Protein AF-A0A7S0ZQ89-F1 (afdb_monomer_lite)

Foldseek 3Di:
DPPDDDPPPQKDKDKDDQDDWDWDDWCVPHPDPWTKTKIDGDDPPPVDVQQQWLKDKAADDIDMDRHDDDDPDDGIIMIMTRVVLSPPDPPDDGDSVVVVVVCCVPVPDDPDDDDPDDDDDDPPPD

Radius of gyration: 20.35 Å; chains: 1; bounding box: 51×53×45 Å

Sequence (126 aa):
AVPAMKESGRFKVKVQPVSSFIKLWTTEGTLFDKPFSVWQPSVQETRGFFSSRVSKYIFVGFFVHVGFGKPEHLCSMLEVTDEYESNGGLFVRKSPEILHRFVEVVFPRPVSYRKLWEQRGAKATL

Structure (mmCIF, N/CA/C/O backbone):
data_AF-A0A7S0ZQ89-F1
#
_entry.id   AF-A0A7S0ZQ89-F1
#
loop_
_atom_site.group_PDB
_atom_site.id
_atom_site.type_symbol
_atom_site.label_atom_id
_atom_site.label_alt_id
_atom_site.label_comp_id
_atom_site.label_asym_id
_atom_site.label_entity_id
_atom_site.label_seq_id
_atom_site.pdbx_PDB_ins_code
_atom_site.Cartn_x
_atom_site.Cartn_y
_atom_site.Cartn_z
_atom_site.occupancy
_atom_site.B_iso_or_equiv
_atom_site.auth_seq_id
_atom_site.auth_comp_id
_atom_site.auth_asym_id
_atom_site.auth_atom_id
_atom_site.pdbx_PDB_model_num
ATOM 1 N N . ALA A 1 1 ? 21.743 -29.154 -21.572 1.00 41.50 1 ALA A N 1
ATOM 2 C CA . ALA A 1 1 ? 21.384 -27.856 -22.173 1.00 41.50 1 ALA A CA 1
ATOM 3 C C . ALA A 1 1 ? 20.598 -27.062 -21.139 1.00 41.50 1 ALA A C 1
ATOM 5 O O . ALA A 1 1 ? 19.612 -27.580 -20.631 1.00 41.50 1 ALA A O 1
ATOM 6 N N . VAL A 1 2 ? 21.077 -25.878 -20.753 1.00 43.59 2 VAL A N 1
ATOM 7 C CA . VAL A 1 2 ? 20.343 -24.985 -19.841 1.00 43.59 2 VAL A CA 1
ATOM 8 C C . VAL A 1 2 ? 19.132 -24.448 -20.614 1.00 43.59 2 VAL A C 1
ATOM 10 O O . VAL A 1 2 ? 19.328 -23.998 -21.745 1.00 43.59 2 VAL A O 1
ATOM 13 N N . PRO A 1 3 ? 17.895 -24.530 -20.092 1.00 44.06 3 PRO A N 1
ATOM 14 C CA . PRO A 1 3 ? 16.743 -23.994 -20.803 1.00 44.06 3 PRO A CA 1
ATOM 15 C C . PRO A 1 3 ? 16.927 -22.484 -20.961 1.00 44.06 3 PRO A C 1
ATOM 17 O O . PRO A 1 3 ? 17.196 -21.784 -19.984 1.00 44.06 3 PRO A O 1
ATOM 20 N N . ALA A 1 4 ? 16.811 -21.991 -22.195 1.00 48.66 4 ALA A N 1
ATOM 21 C CA . ALA A 1 4 ? 16.827 -20.564 -22.476 1.00 48.66 4 ALA A CA 1
ATOM 22 C C . ALA A 1 4 ? 15.737 -19.896 -21.625 1.00 48.66 4 ALA A C 1
ATOM 24 O O . ALA A 1 4 ? 14.555 -20.229 -21.750 1.00 48.66 4 ALA A O 1
ATOM 25 N N . MET A 1 5 ? 16.133 -19.000 -20.717 1.00 45.72 5 MET A N 1
ATOM 26 C CA . MET A 1 5 ? 15.177 -18.184 -19.976 1.00 45.72 5 MET A CA 1
ATOM 27 C C . MET A 1 5 ? 14.365 -17.396 -21.001 1.00 45.72 5 MET A C 1
ATOM 29 O O . MET A 1 5 ? 14.902 -16.563 -21.723 1.00 45.72 5 MET A O 1
ATOM 33 N N . LYS A 1 6 ? 13.071 -17.713 -21.077 1.00 50.78 6 LYS A N 1
ATOM 34 C CA . LYS A 1 6 ? 12.066 -16.977 -21.844 1.00 50.78 6 LYS A CA 1
ATOM 35 C C . LYS A 1 6 ? 12.239 -15.491 -21.532 1.00 50.78 6 LYS A C 1
ATOM 37 O O . LYS A 1 6 ? 12.283 -15.154 -20.349 1.00 50.78 6 LYS A O 1
ATOM 42 N N . GLU A 1 7 ? 12.362 -14.640 -22.552 1.00 53.97 7 GLU A N 1
ATOM 43 C CA . GLU A 1 7 ? 12.494 -13.192 -22.371 1.00 53.97 7 GLU A CA 1
ATOM 44 C C . GLU A 1 7 ? 11.369 -12.705 -21.448 1.00 53.97 7 GLU A C 1
ATOM 46 O O . GLU A 1 7 ? 10.199 -12.639 -21.834 1.00 53.97 7 GLU A O 1
ATOM 51 N N . SER A 1 8 ? 11.691 -12.431 -20.182 1.00 56.66 8 SER A N 1
ATOM 52 C CA . SER A 1 8 ? 10.783 -11.686 -19.325 1.00 56.66 8 SER A CA 1
ATOM 53 C C . SER A 1 8 ? 10.666 -10.324 -19.986 1.00 56.66 8 SER A C 1
ATOM 55 O O . SER A 1 8 ? 11.689 -9.663 -20.166 1.00 56.66 8 SER A O 1
ATOM 57 N N . GLY A 1 9 ? 9.462 -9.934 -20.404 1.00 70.38 9 GLY A N 1
ATOM 58 C CA . GLY A 1 9 ? 9.247 -8.628 -21.021 1.00 70.38 9 GLY A CA 1
ATOM 59 C C . GLY A 1 9 ? 9.835 -7.489 -20.175 1.00 70.38 9 GLY A C 1
ATOM 60 O O . GLY A 1 9 ? 10.162 -7.666 -19.004 1.00 70.38 9 GLY A O 1
ATOM 61 N N . ARG A 1 10 ? 9.943 -6.296 -20.768 1.00 83.38 10 ARG A N 1
ATOM 62 C CA . ARG A 1 10 ? 10.562 -5.086 -20.187 1.00 83.38 10 ARG A CA 1
ATOM 63 C C . ARG A 1 10 ? 10.254 -4.823 -18.700 1.00 83.38 10 ARG A C 1
ATOM 65 O O . ARG A 1 10 ? 11.101 -4.278 -17.996 1.00 83.38 10 ARG A O 1
ATOM 72 N N . PHE A 1 11 ? 9.063 -5.191 -18.227 1.00 87.81 11 PHE A N 1
ATOM 73 C CA . PHE A 1 11 ? 8.629 -4.972 -16.851 1.00 87.81 11 PHE A CA 1
ATOM 74 C C . PHE A 1 11 ? 8.582 -6.261 -16.037 1.00 87.81 11 PHE A C 1
ATOM 76 O O . PHE A 1 11 ? 7.967 -7.251 -16.437 1.00 87.81 11 PHE A O 1
ATOM 83 N N . LYS A 1 12 ? 9.152 -6.209 -14.834 1.00 88.94 12 LYS A N 1
ATOM 84 C CA . LYS A 1 12 ? 9.115 -7.293 -13.853 1.00 88.94 12 LYS A CA 1
ATOM 85 C C . LYS A 1 12 ? 8.227 -6.915 -12.681 1.00 88.94 12 LYS A C 1
ATOM 87 O O . LYS A 1 12 ? 8.412 -5.859 -12.081 1.00 88.94 12 LYS A O 1
ATOM 92 N N . VAL A 1 13 ? 7.303 -7.802 -12.327 1.00 89.62 13 VAL A N 1
ATOM 93 C CA . VAL A 1 13 ? 6.428 -7.648 -11.159 1.00 89.62 13 VAL A CA 1
ATOM 94 C C . VAL A 1 13 ? 6.896 -8.597 -10.062 1.00 89.62 13 VAL A C 1
ATOM 96 O O . VAL A 1 13 ? 7.120 -9.781 -10.317 1.00 89.62 13 VAL A O 1
ATOM 99 N N . LYS A 1 14 ? 7.063 -8.084 -8.844 1.00 89.69 14 LYS A N 1
ATOM 100 C CA . LYS A 1 14 ? 7.418 -8.866 -7.653 1.00 89.69 14 LYS A CA 1
ATOM 101 C C . LYS A 1 14 ? 6.471 -8.549 -6.509 1.00 89.69 14 LYS A C 1
ATOM 103 O O . LYS A 1 14 ? 6.047 -7.411 -6.353 1.00 89.69 14 LYS A O 1
ATOM 108 N N . VAL A 1 15 ? 6.198 -9.545 -5.678 1.00 89.31 15 VAL A N 1
ATOM 109 C CA . VAL A 1 15 ? 5.518 -9.351 -4.397 1.00 89.31 15 VAL A CA 1
ATOM 110 C C . VAL A 1 15 ? 6.581 -8.998 -3.356 1.00 89.31 15 VAL A C 1
ATOM 112 O O . VAL A 1 15 ? 7.566 -9.722 -3.223 1.00 89.31 15 VAL A O 1
ATOM 115 N N . GLN A 1 16 ? 6.411 -7.879 -2.658 1.00 86.75 16 GLN A N 1
ATOM 116 C CA . GLN A 1 16 ? 7.322 -7.396 -1.619 1.00 86.75 16 GLN A CA 1
ATOM 117 C C . GLN A 1 16 ? 6.563 -7.202 -0.305 1.00 86.75 16 GLN A C 1
ATOM 119 O O . GLN A 1 16 ? 5.408 -6.772 -0.339 1.00 86.75 16 GLN A O 1
ATOM 124 N N . PRO A 1 17 ? 7.173 -7.478 0.858 1.00 85.44 17 PRO A N 1
ATOM 125 C CA . PRO A 1 17 ? 6.560 -7.156 2.138 1.00 85.44 17 PRO A CA 1
ATOM 126 C C . PRO A 1 17 ? 6.478 -5.635 2.335 1.00 85.44 17 PRO A C 1
ATOM 128 O O . PRO A 1 17 ? 7.386 -4.890 1.962 1.00 85.44 17 PRO A O 1
ATOM 131 N N . VAL A 1 18 ? 5.393 -5.173 2.951 1.00 85.44 18 VAL A N 1
ATOM 132 C CA . VAL A 1 18 ? 5.223 -3.779 3.372 1.00 85.44 18 VAL A CA 1
ATOM 133 C C . VAL A 1 18 ? 5.777 -3.617 4.783 1.00 85.44 18 VAL A C 1
ATOM 135 O O . VAL A 1 18 ? 5.354 -4.305 5.709 1.00 85.44 18 VAL A O 1
ATOM 138 N N . SER A 1 19 ? 6.703 -2.678 4.957 1.00 78.38 19 SER A N 1
ATOM 139 C CA . SER A 1 19 ? 7.335 -2.387 6.249 1.00 78.38 19 SER A CA 1
ATOM 140 C C . SER A 1 19 ? 6.751 -1.163 6.959 1.00 78.38 19 SER A C 1
ATO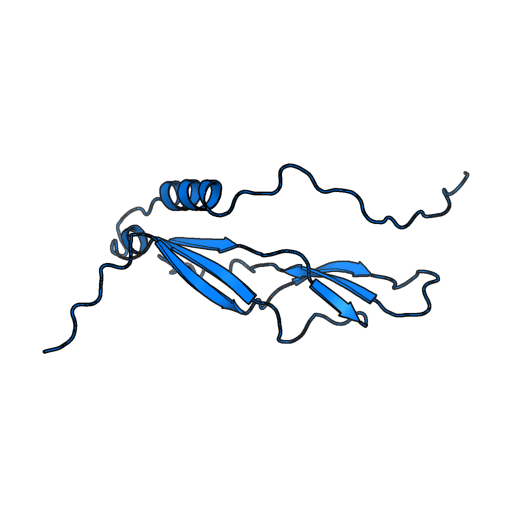M 142 O O . SER A 1 19 ? 6.888 -1.040 8.180 1.00 78.38 19 SER A O 1
ATOM 144 N N . SER A 1 20 ? 6.073 -0.273 6.233 1.00 85.31 20 SER A N 1
ATOM 145 C CA . SER A 1 20 ? 5.631 1.030 6.734 1.00 85.31 20 SER A CA 1
ATOM 146 C C . SER A 1 20 ? 4.140 1.248 6.504 1.00 85.31 20 SER A C 1
ATOM 148 O O . SER A 1 20 ? 3.570 0.799 5.512 1.00 85.31 20 SER A O 1
ATOM 150 N N . PHE A 1 21 ? 3.494 1.905 7.468 1.00 88.12 21 PHE A N 1
ATOM 151 C CA . PHE A 1 21 ? 2.052 2.129 7.468 1.00 88.12 21 PHE A CA 1
ATOM 152 C C . PHE A 1 21 ? 1.720 3.488 8.068 1.00 88.12 21 PHE A C 1
ATOM 154 O O . PHE A 1 21 ? 2.412 3.973 8.963 1.00 88.12 21 PHE A O 1
ATOM 161 N N . ILE A 1 22 ? 0.621 4.065 7.599 1.00 91.06 22 ILE A N 1
ATOM 162 C CA . ILE A 1 22 ? 0.014 5.288 8.113 1.00 91.06 22 ILE A CA 1
ATOM 163 C C . ILE A 1 22 ? -1.324 4.895 8.740 1.00 91.06 22 ILE A C 1
ATOM 165 O O . ILE A 1 22 ? -2.157 4.280 8.073 1.00 91.06 22 ILE A O 1
ATOM 169 N N . LYS A 1 23 ? -1.540 5.231 10.016 1.00 91.88 23 LYS A N 1
ATOM 170 C CA . LYS A 1 23 ? -2.838 5.033 10.681 1.00 91.88 23 LYS A CA 1
ATOM 171 C C . LYS A 1 23 ? -3.828 6.045 10.104 1.00 91.88 23 LYS A C 1
ATOM 173 O O . LYS A 1 23 ? -3.594 7.243 10.218 1.00 91.88 23 LYS A O 1
ATOM 178 N N . LEU A 1 24 ? -4.903 5.572 9.478 1.00 92.38 24 LEU A N 1
ATOM 179 C CA . LEU A 1 24 ? -5.928 6.436 8.884 1.00 92.38 24 LEU A CA 1
ATOM 180 C C . LEU A 1 24 ? -7.080 6.716 9.843 1.00 92.38 24 LEU A C 1
ATOM 182 O O . LEU A 1 24 ? -7.592 7.829 9.886 1.00 92.38 24 LEU A O 1
ATOM 186 N N . TRP A 1 25 ? -7.516 5.695 10.578 1.00 91.88 25 TRP A N 1
ATOM 187 C CA . TRP A 1 25 ? -8.662 5.795 11.475 1.00 91.88 25 TRP A CA 1
ATOM 188 C C . TRP A 1 25 ? -8.574 4.749 12.586 1.00 91.88 25 TRP A C 1
ATOM 190 O O . TRP A 1 25 ? -7.937 3.706 12.423 1.00 91.88 25 TRP A O 1
ATOM 200 N N . THR A 1 26 ? -9.204 5.030 13.722 1.00 92.69 26 THR A N 1
ATOM 201 C CA . THR A 1 26 ? -9.245 4.150 14.889 1.00 92.69 26 THR A CA 1
ATOM 202 C C . THR A 1 26 ? -10.542 4.354 15.667 1.00 92.69 26 THR A C 1
ATOM 204 O O . THR A 1 26 ? -11.112 5.444 15.636 1.00 92.69 26 THR A O 1
ATOM 207 N N . THR A 1 27 ? -10.990 3.325 16.387 1.00 91.06 27 THR A N 1
ATOM 208 C CA . THR A 1 27 ? -12.079 3.442 17.371 1.00 91.06 27 THR A CA 1
ATOM 209 C C . THR A 1 27 ? -11.628 4.040 18.708 1.00 91.06 27 THR A C 1
ATOM 211 O O . THR A 1 27 ? -12.447 4.228 19.606 1.00 91.06 27 THR A O 1
ATOM 214 N N . GLU A 1 28 ? -10.347 4.370 18.866 1.00 88.88 28 GLU A N 1
ATOM 215 C CA . GLU A 1 28 ? -9.829 5.046 20.059 1.00 88.88 28 GLU A CA 1
ATOM 216 C C . GLU A 1 28 ? -10.545 6.388 20.295 1.00 88.88 28 GLU A C 1
ATOM 218 O O . GLU A 1 28 ? -10.683 7.199 19.380 1.00 88.88 28 GLU A O 1
ATOM 223 N N . GLY A 1 29 ? -11.042 6.609 21.516 1.00 86.06 29 GLY A N 1
ATOM 224 C CA . GLY A 1 29 ? -11.824 7.805 21.861 1.00 86.06 29 GLY A CA 1
ATOM 225 C C . GLY A 1 29 ? -13.271 7.804 21.348 1.00 86.06 29 GLY A C 1
ATOM 226 O O . GLY A 1 29 ? -13.958 8.817 21.456 1.00 86.06 29 GLY A O 1
ATOM 227 N N . THR A 1 30 ? -13.753 6.687 20.799 1.00 85.31 30 THR A N 1
ATOM 228 C CA . THR A 1 30 ? -15.156 6.511 20.389 1.00 85.31 30 THR A CA 1
ATOM 229 C C . THR A 1 30 ? -15.925 5.639 21.390 1.00 85.31 30 THR A C 1
ATOM 231 O O . THR A 1 30 ? -15.332 5.030 22.273 1.00 85.31 30 THR A O 1
ATOM 234 N N . LEU A 1 31 ? -17.251 5.544 21.238 1.00 85.25 31 LEU A N 1
ATOM 235 C CA . LEU A 1 31 ? -18.114 4.672 22.053 1.00 85.25 31 LEU A CA 1
ATOM 236 C C . LEU A 1 31 ? -18.130 3.205 21.577 1.00 85.25 31 LEU A C 1
ATOM 238 O O . LEU A 1 31 ? -19.024 2.450 21.944 1.00 85.25 31 LEU A O 1
ATOM 242 N N . PHE A 1 32 ? -17.209 2.804 20.699 1.00 83.19 32 PHE A N 1
ATOM 243 C CA . PHE A 1 32 ? -17.151 1.426 20.219 1.00 83.19 32 PHE A CA 1
ATOM 244 C C . PHE A 1 32 ? -16.477 0.515 21.248 1.00 83.19 32 PHE A C 1
ATOM 246 O O . PHE A 1 32 ? -15.326 0.736 21.614 1.00 83.19 32 PHE A O 1
ATOM 253 N N . ASP A 1 33 ? -17.155 -0.574 21.618 1.00 85.00 33 ASP A N 1
ATOM 254 C CA . ASP A 1 33 ? -16.654 -1.543 22.606 1.00 85.00 33 ASP A CA 1
ATOM 255 C C . ASP A 1 33 ? -15.397 -2.299 22.149 1.00 85.00 33 ASP A C 1
ATOM 257 O O . ASP A 1 33 ? -14.615 -2.783 22.966 1.00 85.00 33 ASP A O 1
ATOM 261 N N . LYS A 1 34 ? -15.208 -2.452 20.832 1.00 90.12 34 LYS A N 1
ATOM 262 C CA . LYS A 1 34 ? -14.106 -3.234 20.259 1.00 90.12 34 LYS A CA 1
ATOM 263 C C . LYS A 1 34 ? -13.028 -2.319 19.672 1.00 90.12 34 LYS A C 1
ATOM 265 O O . LYS A 1 34 ? -13.340 -1.478 18.820 1.00 90.12 34 LYS A O 1
ATOM 270 N N . PRO A 1 35 ? -11.752 -2.506 20.053 1.00 91.00 35 PRO A N 1
ATOM 271 C CA . PRO A 1 35 ? -10.664 -1.728 19.490 1.00 91.00 35 PRO A CA 1
ATOM 272 C C . PRO A 1 35 ? -10.413 -2.158 18.041 1.00 91.00 35 PRO A C 1
ATOM 274 O O . PRO A 1 35 ? -10.299 -3.345 17.725 1.00 91.00 35 PRO A O 1
ATOM 277 N N . PHE A 1 36 ? -10.329 -1.183 17.147 1.00 90.75 36 PHE A N 1
ATOM 278 C CA . PHE A 1 36 ? -10.195 -1.398 15.714 1.00 90.75 36 PHE A CA 1
ATOM 279 C C . PHE A 1 36 ? -9.450 -0.227 15.083 1.00 90.75 36 PHE A C 1
ATOM 281 O O . PHE A 1 36 ? -9.655 0.926 15.464 1.00 90.75 36 PHE A O 1
ATOM 288 N N . SER A 1 37 ? -8.603 -0.514 14.099 1.00 92.88 37 SER A N 1
ATOM 289 C CA . SER A 1 37 ? -7.867 0.509 13.362 1.00 92.88 37 SER A CA 1
ATOM 290 C C . SER A 1 37 ? -7.723 0.176 11.879 1.00 92.88 37 SER A C 1
ATOM 292 O O . SER A 1 37 ? -7.657 -0.988 11.481 1.00 92.88 37 SER A O 1
ATOM 294 N N . VAL A 1 38 ? -7.678 1.228 11.060 1.00 91.94 38 VAL A N 1
ATOM 295 C CA . VAL A 1 38 ? -7.484 1.173 9.606 1.00 91.94 38 VAL A CA 1
ATOM 296 C C . VAL A 1 38 ? -6.156 1.824 9.260 1.00 91.94 38 VAL A C 1
ATOM 298 O O . VAL A 1 38 ? -5.845 2.923 9.725 1.00 91.94 38 VAL A O 1
ATOM 301 N N . TRP A 1 39 ? -5.393 1.160 8.405 1.00 91.62 39 TRP A N 1
ATOM 302 C CA . TRP A 1 39 ? -4.031 1.519 8.051 1.00 91.62 39 TRP A CA 1
ATOM 303 C C . TRP A 1 39 ? -3.861 1.562 6.539 1.00 91.62 39 TRP A C 1
ATOM 305 O O . TRP A 1 39 ? -4.304 0.669 5.816 1.00 91.62 39 TRP A O 1
ATOM 315 N N . GLN A 1 40 ? -3.168 2.585 6.058 1.00 90.81 40 GLN A N 1
ATOM 316 C CA . GLN A 1 40 ? -2.693 2.653 4.685 1.00 90.81 40 GLN A CA 1
ATOM 317 C C . GLN A 1 40 ? -1.246 2.167 4.638 1.00 90.81 40 GLN A C 1
ATOM 319 O O . GLN A 1 40 ? -0.424 2.675 5.404 1.00 90.81 40 GLN A O 1
ATOM 324 N N . PRO A 1 41 ? -0.898 1.227 3.752 1.00 88.94 41 PRO A N 1
ATOM 325 C CA . PRO A 1 41 ? 0.498 0.892 3.535 1.00 88.94 41 PRO A CA 1
ATOM 326 C C . PRO A 1 41 ? 1.234 2.099 2.938 1.00 88.94 41 PRO A C 1
ATOM 328 O O . PRO A 1 41 ? 0.688 2.857 2.131 1.00 88.94 41 PRO A O 1
ATOM 331 N N . SER A 1 42 ? 2.480 2.292 3.341 1.00 85.88 42 SER A N 1
ATOM 332 C CA . SER A 1 42 ? 3.344 3.337 2.806 1.00 85.88 42 SER A CA 1
ATOM 333 C C . SER A 1 42 ? 4.718 2.765 2.496 1.00 85.88 42 SER A C 1
ATOM 335 O O . SER A 1 42 ? 5.176 1.806 3.115 1.00 85.88 42 SER A O 1
ATOM 337 N N . VAL A 1 43 ? 5.388 3.353 1.510 1.00 76.88 43 VAL A N 1
ATOM 338 C CA . VAL A 1 43 ? 6.820 3.139 1.318 1.00 76.88 43 VAL A CA 1
ATOM 339 C C . VAL A 1 43 ? 7.503 4.356 1.919 1.00 76.88 43 VAL A C 1
ATOM 341 O O . VAL A 1 43 ? 7.244 5.479 1.491 1.00 76.88 43 VAL A O 1
ATOM 344 N N . GLN A 1 44 ? 8.364 4.150 2.915 1.00 64.38 44 GLN A N 1
ATOM 345 C CA . GLN A 1 44 ? 9.396 5.148 3.172 1.00 64.38 44 GLN A CA 1
ATOM 346 C C . GLN A 1 44 ? 10.312 5.104 1.959 1.00 64.38 44 GLN A C 1
ATOM 348 O O . GLN A 1 44 ? 10.904 4.062 1.683 1.00 64.38 44 GLN A O 1
ATOM 353 N N . GLU A 1 45 ? 10.38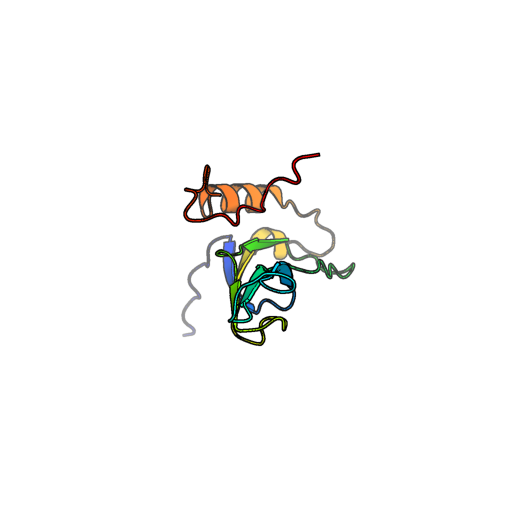7 6.195 1.198 1.00 55.09 45 GLU A N 1
ATOM 354 C CA . GLU A 1 45 ? 11.388 6.329 0.147 1.00 55.09 45 GLU A CA 1
ATOM 355 C C . GLU A 1 45 ? 12.775 6.407 0.802 1.00 55.09 45 GLU A C 1
ATOM 357 O O . GLU A 1 45 ? 13.401 7.459 0.857 1.00 55.09 45 GLU A O 1
ATOM 362 N N . THR A 1 46 ? 13.306 5.285 1.284 1.00 50.59 46 THR A N 1
ATOM 363 C CA . THR A 1 46 ? 14.744 5.104 1.489 1.00 50.59 46 THR A CA 1
ATOM 364 C C . THR A 1 46 ? 15.383 4.944 0.114 1.00 50.59 46 THR A C 1
ATOM 366 O O . THR A 1 46 ? 15.974 3.921 -0.230 1.00 50.59 46 THR A O 1
ATOM 369 N N . ARG A 1 47 ? 15.250 5.980 -0.722 1.00 52.03 47 ARG A N 1
ATOM 370 C CA . ARG A 1 47 ? 16.113 6.157 -1.882 1.00 52.03 47 ARG A CA 1
ATOM 371 C C . ARG A 1 47 ? 17.483 6.505 -1.325 1.00 52.03 47 ARG A C 1
ATOM 373 O O . ARG A 1 47 ? 17.832 7.669 -1.164 1.00 52.03 47 ARG A O 1
ATOM 380 N N . GLY A 1 48 ? 18.254 5.473 -0.993 1.00 47.03 48 GLY A N 1
ATOM 381 C CA . GLY A 1 48 ? 19.693 5.632 -0.896 1.00 47.03 48 GLY A CA 1
ATOM 382 C C . GLY A 1 48 ? 20.163 6.299 -2.187 1.00 47.03 48 GLY A C 1
ATOM 383 O O . GLY A 1 48 ? 19.702 5.933 -3.270 1.00 47.03 48 GLY A O 1
ATOM 384 N N . PHE A 1 49 ? 21.063 7.271 -2.066 1.00 45.88 49 PHE A N 1
ATOM 385 C CA . PHE A 1 49 ? 21.629 8.074 -3.159 1.00 45.88 49 PHE A CA 1
ATOM 386 C C . PHE A 1 49 ? 22.164 7.235 -4.350 1.00 45.88 49 PHE A C 1
ATOM 388 O O . PHE A 1 49 ? 22.412 7.765 -5.426 1.00 45.88 49 PHE A O 1
ATOM 395 N N . PHE A 1 50 ? 22.305 5.916 -4.167 1.00 50.31 50 PHE A N 1
ATOM 396 C CA . PHE A 1 50 ? 22.827 4.931 -5.115 1.00 50.31 50 PHE A CA 1
ATOM 397 C C . PHE A 1 50 ? 21.774 4.012 -5.764 1.00 50.31 50 PHE A C 1
ATOM 399 O O . PHE A 1 50 ? 22.135 3.124 -6.538 1.00 50.31 50 PHE A O 1
ATOM 406 N N . SER A 1 51 ? 20.477 4.171 -5.477 1.00 59.44 51 SER A N 1
ATOM 407 C CA . SER A 1 51 ? 19.440 3.335 -6.098 1.00 59.44 51 SER A CA 1
ATOM 408 C C . SER A 1 51 ? 19.177 3.773 -7.541 1.00 59.44 51 SER A C 1
ATOM 410 O O . SER A 1 51 ? 18.325 4.618 -7.805 1.00 59.44 51 SER A O 1
ATOM 412 N N . SER A 1 52 ? 19.866 3.144 -8.491 1.00 65.25 52 SER A N 1
ATOM 413 C CA . SER A 1 52 ? 19.647 3.327 -9.931 1.00 65.25 52 SER A CA 1
ATOM 414 C C . SER A 1 52 ? 18.460 2.513 -10.475 1.00 65.25 52 SER A C 1
ATOM 416 O O . SER A 1 52 ? 18.256 2.446 -11.684 1.00 65.25 52 SER A O 1
ATOM 418 N N . ARG A 1 53 ? 17.676 1.849 -9.619 1.00 75.88 53 ARG A N 1
ATOM 419 C CA . ARG A 1 53 ? 16.557 0.999 -10.043 1.00 75.88 53 ARG A CA 1
ATOM 420 C C . ARG A 1 53 ? 15.312 1.842 -10.318 1.00 75.88 53 ARG A C 1
ATOM 422 O O . ARG A 1 53 ? 14.880 2.604 -9.457 1.00 75.88 53 ARG A O 1
ATOM 429 N N . VAL A 1 54 ? 14.716 1.673 -11.499 1.00 81.94 54 VAL A N 1
ATOM 430 C CA . VAL A 1 54 ? 13.450 2.326 -11.864 1.00 81.94 54 VAL A CA 1
ATOM 431 C C . VAL A 1 54 ? 12.310 1.400 -11.456 1.00 81.94 54 VAL A C 1
ATOM 433 O O . VAL A 1 54 ? 12.008 0.429 -12.153 1.00 81.94 54 VAL A O 1
ATOM 436 N N . SER A 1 55 ? 11.705 1.670 -10.298 1.00 86.00 55 SER A N 1
ATOM 437 C CA . SER A 1 55 ? 10.590 0.884 -9.768 1.00 86.00 55 SER A CA 1
ATOM 438 C C . SER A 1 55 ? 9.421 1.743 -9.288 1.00 86.00 55 SER A C 1
ATOM 440 O O . SER A 1 55 ? 9.556 2.936 -9.007 1.00 86.00 55 SER A O 1
ATOM 442 N N . LYS A 1 56 ? 8.240 1.125 -9.225 1.00 88.31 56 LYS A N 1
ATOM 443 C CA . LYS A 1 56 ? 7.005 1.719 -8.714 1.00 88.31 56 LYS A CA 1
ATOM 444 C C . LYS A 1 56 ? 6.273 0.693 -7.855 1.00 88.31 56 LYS A C 1
ATOM 446 O O . LYS A 1 56 ? 6.155 -0.470 -8.235 1.00 88.31 56 LYS A O 1
ATOM 451 N N . TYR A 1 57 ? 5.792 1.138 -6.699 1.00 88.75 57 TYR A N 1
ATOM 452 C CA . TYR A 1 57 ? 5.068 0.303 -5.746 1.00 88.75 57 TYR A CA 1
ATOM 453 C C . TYR A 1 57 ? 3.562 0.478 -5.920 1.00 88.75 57 TYR A C 1
ATOM 455 O O . TYR A 1 57 ? 3.068 1.605 -6.011 1.00 88.75 57 TYR A O 1
ATOM 463 N N . ILE A 1 58 ? 2.843 -0.639 -5.965 1.00 89.31 58 ILE A N 1
ATOM 464 C CA . ILE A 1 58 ? 1.389 -0.702 -6.081 1.00 89.31 58 ILE A CA 1
ATOM 465 C C . ILE A 1 58 ? 0.840 -1.359 -4.822 1.00 89.31 58 ILE A C 1
ATOM 467 O O . ILE A 1 58 ? 1.207 -2.483 -4.469 1.00 89.31 58 ILE A O 1
ATOM 471 N N . PHE A 1 59 ? -0.063 -0.646 -4.161 1.00 87.88 59 PHE A N 1
ATOM 472 C CA . PHE A 1 59 ? -0.751 -1.113 -2.969 1.00 87.88 59 PHE A CA 1
ATOM 473 C C . PHE A 1 59 ? -2.170 -1.534 -3.317 1.00 87.88 59 PHE A C 1
ATOM 475 O O . PHE A 1 59 ? -2.913 -0.774 -3.940 1.00 87.88 59 PHE A O 1
ATOM 482 N N . VAL A 1 60 ? -2.551 -2.735 -2.891 1.00 82.50 60 VAL A N 1
ATOM 483 C CA . VAL A 1 60 ? -3.890 -3.278 -3.124 1.00 82.50 60 VAL A CA 1
ATOM 484 C C . VAL A 1 60 ? -4.723 -3.075 -1.857 1.00 82.50 60 VAL A C 1
ATOM 486 O O . VAL A 1 60 ? -4.940 -3.996 -1.079 1.00 82.50 60 VAL A O 1
ATOM 489 N N . GLY A 1 61 ? -5.158 -1.832 -1.640 1.00 84.62 61 GLY A N 1
ATOM 490 C CA . GLY A 1 61 ? -6.121 -1.476 -0.595 1.00 84.62 61 GLY A CA 1
ATOM 491 C C . GLY A 1 61 ? -5.532 -1.061 0.757 1.00 84.62 61 GLY A C 1
ATOM 492 O O . GLY A 1 61 ? -4.367 -0.678 0.878 1.00 84.62 61 GLY A O 1
ATOM 493 N N . PHE A 1 62 ? -6.408 -1.090 1.762 1.00 88.44 62 PHE A N 1
ATOM 494 C CA . PHE A 1 62 ? -6.134 -0.711 3.146 1.00 88.44 62 PHE A CA 1
ATOM 495 C C . PHE A 1 62 ? -6.119 -1.947 4.039 1.00 88.44 62 PHE A C 1
ATOM 497 O O . PHE A 1 62 ? -6.763 -2.952 3.738 1.00 88.44 62 PHE A O 1
ATOM 504 N N . PHE A 1 63 ? -5.431 -1.842 5.167 1.00 88.19 63 PHE A N 1
ATOM 505 C CA . PHE A 1 63 ? -5.334 -2.905 6.154 1.00 88.19 63 PHE A CA 1
ATOM 506 C C . PHE A 1 63 ? -6.158 -2.570 7.383 1.00 88.19 63 PHE A C 1
ATOM 508 O O . PHE A 1 63 ? -6.177 -1.432 7.846 1.00 88.19 63 PHE A O 1
ATOM 515 N N . VAL A 1 64 ? -6.833 -3.579 7.916 1.00 88.75 64 VAL A N 1
ATOM 516 C CA . VAL A 1 64 ? -7.598 -3.483 9.156 1.00 88.75 64 VAL A CA 1
ATOM 517 C C . VAL A 1 64 ? -6.898 -4.294 10.233 1.00 88.75 64 VAL A C 1
ATOM 519 O O . VAL A 1 64 ? -6.347 -5.357 9.950 1.00 88.75 64 VAL A O 1
ATOM 522 N N . HIS A 1 65 ? -6.909 -3.793 11.460 1.00 89.88 65 HIS A N 1
ATOM 523 C CA . HIS A 1 65 ? -6.306 -4.470 12.598 1.00 89.88 65 HIS A CA 1
ATOM 524 C C . HIS A 1 65 ? -7.246 -4.406 13.803 1.00 89.88 65 HIS A C 1
ATOM 526 O O . HIS A 1 65 ? -7.833 -3.360 14.092 1.00 89.88 65 HIS A O 1
ATOM 532 N N . VAL A 1 66 ? -7.396 -5.536 14.497 1.00 90.31 66 VAL A N 1
ATOM 533 C CA . VAL A 1 66 ? -8.132 -5.608 15.764 1.00 90.31 66 VAL A CA 1
ATOM 534 C C . VAL A 1 66 ? -7.184 -5.132 16.858 1.00 90.31 66 VAL A C 1
ATOM 536 O O . VAL A 1 66 ? -6.178 -5.775 17.135 1.00 90.31 66 VAL A O 1
ATOM 539 N N . GLY A 1 67 ? -7.469 -3.973 17.442 1.00 90.88 67 GLY A N 1
ATOM 540 C CA . GLY A 1 67 ? -6.524 -3.246 18.290 1.00 90.88 67 GLY A CA 1
ATOM 541 C C . GLY A 1 67 ? -6.002 -1.962 17.645 1.00 90.88 67 GLY A C 1
ATOM 542 O O . GLY A 1 67 ? -6.353 -1.615 16.517 1.00 90.88 67 GLY A O 1
ATOM 543 N N . PHE A 1 68 ? -5.120 -1.266 18.363 1.00 89.56 68 PHE A N 1
ATOM 544 C CA . PHE A 1 68 ? -4.538 0.021 17.943 1.00 89.56 68 PHE A CA 1
ATOM 545 C C . PHE A 1 68 ? -3.065 -0.063 17.527 1.00 89.56 68 PHE A C 1
ATOM 547 O O . PHE A 1 68 ? -2.484 0.947 17.107 1.00 89.56 68 PHE A O 1
ATOM 554 N N . GLY A 1 69 ? -2.478 -1.255 17.659 1.00 87.56 69 GLY A N 1
ATOM 555 C CA . GLY A 1 69 ? -1.122 -1.566 17.225 1.00 87.56 69 GLY A CA 1
ATOM 556 C C . GLY A 1 69 ? -0.977 -1.526 15.706 1.00 87.56 69 GLY A C 1
ATOM 557 O O . GLY A 1 69 ? -1.952 -1.667 14.965 1.00 87.56 69 GLY A O 1
ATOM 558 N N . LYS A 1 70 ? 0.260 -1.305 15.255 1.00 84.81 70 LYS A N 1
ATOM 559 C CA . LYS A 1 70 ? 0.631 -1.383 13.840 1.00 84.81 70 LYS A CA 1
ATOM 560 C C . LYS A 1 70 ? 0.408 -2.821 13.343 1.00 84.81 70 LYS A C 1
ATOM 562 O O . LYS A 1 70 ? 0.728 -3.743 14.084 1.00 84.81 70 LYS A O 1
ATOM 567 N N . PRO A 1 71 ? -0.075 -3.036 12.106 1.00 82.94 71 PRO A N 1
ATOM 568 C CA . PRO A 1 71 ? -0.154 -4.374 11.536 1.00 82.94 71 PRO A CA 1
ATOM 569 C C . PRO A 1 71 ? 1.239 -5.012 11.459 1.00 82.94 71 PRO A C 1
ATOM 571 O O . PRO A 1 71 ? 2.145 -4.463 10.825 1.00 82.94 71 PRO A O 1
ATOM 574 N N . GLU A 1 72 ? 1.405 -6.174 12.084 1.00 73.19 72 GLU A N 1
ATOM 575 C CA . GLU A 1 72 ? 2.640 -6.950 12.039 1.00 73.19 72 GLU A CA 1
ATOM 576 C C . GLU A 1 72 ? 2.468 -8.120 11.043 1.00 73.19 72 GLU A C 1
ATOM 578 O O . GLU A 1 72 ? 1.524 -8.901 11.114 1.00 73.19 72 GLU A O 1
ATOM 583 N N . HIS A 1 73 ? 3.383 -8.218 10.074 1.00 60.97 73 HIS A N 1
ATOM 584 C CA . HIS A 1 73 ? 3.706 -9.434 9.301 1.00 60.97 73 HIS A CA 1
ATOM 585 C C . HIS A 1 73 ? 2.861 -9.910 8.101 1.00 60.97 73 HIS A C 1
ATOM 587 O O . HIS A 1 73 ? 3.270 -10.894 7.491 1.00 60.97 73 HIS A O 1
ATOM 593 N N . LEU A 1 74 ? 1.775 -9.260 7.663 1.00 64.81 74 LEU A N 1
ATOM 594 C CA . LEU A 1 74 ? 0.899 -9.883 6.633 1.00 64.81 74 LEU A CA 1
ATOM 595 C C . LEU A 1 74 ? 0.601 -9.058 5.379 1.00 64.81 74 LEU A C 1
ATOM 597 O O . LEU A 1 74 ? -0.267 -9.415 4.585 1.00 64.81 74 LEU A O 1
ATOM 601 N N . CYS A 1 75 ? 1.305 -7.953 5.172 1.00 73.19 75 CYS A N 1
ATOM 602 C CA . CYS A 1 75 ? 0.966 -7.041 4.087 1.00 73.19 75 CYS A CA 1
ATOM 603 C C . CYS A 1 75 ? 1.987 -7.154 2.966 1.00 73.19 75 CYS A C 1
ATOM 605 O O . CYS A 1 75 ? 3.179 -6.923 3.175 1.00 73.19 75 CYS A O 1
ATOM 607 N N . SER A 1 76 ? 1.514 -7.480 1.768 1.00 84.12 76 SER A N 1
ATOM 608 C CA . SER A 1 76 ? 2.331 -7.468 0.563 1.00 84.12 76 SER A CA 1
ATOM 609 C C . SER A 1 76 ? 1.922 -6.332 -0.367 1.00 84.12 76 SER A C 1
ATOM 611 O O . SER A 1 76 ? 0.748 -5.984 -0.476 1.00 84.12 76 SER A O 1
ATOM 613 N N . MET A 1 77 ? 2.905 -5.765 -1.053 1.00 87.31 77 MET A N 1
ATOM 614 C CA . MET A 1 77 ? 2.741 -4.816 -2.148 1.00 87.31 77 MET A CA 1
ATOM 615 C C . MET A 1 77 ? 3.327 -5.404 -3.428 1.00 87.31 77 MET A C 1
ATOM 617 O O . MET A 1 77 ? 4.181 -6.292 -3.379 1.00 87.31 77 MET A O 1
ATOM 621 N N . LEU A 1 78 ? 2.895 -4.891 -4.576 1.00 89.94 78 LEU A N 1
ATOM 622 C CA . LEU A 1 78 ? 3.522 -5.223 -5.848 1.00 89.94 78 LEU A CA 1
ATOM 623 C C . LEU A 1 78 ? 4.591 -4.181 -6.164 1.00 89.94 78 LEU A C 1
ATOM 625 O O . LEU A 1 78 ? 4.317 -2.986 -6.210 1.00 89.94 78 LEU A O 1
ATOM 629 N N . GLU A 1 79 ? 5.810 -4.633 -6.404 1.00 90.06 79 GLU A N 1
ATOM 630 C CA . GLU A 1 79 ? 6.883 -3.828 -6.967 1.00 90.06 79 GLU A CA 1
ATOM 631 C C . GLU A 1 79 ? 6.955 -4.105 -8.470 1.00 90.06 79 GLU A C 1
ATOM 633 O O . GLU A 1 79 ? 7.226 -5.233 -8.887 1.00 90.06 79 GLU A O 1
ATOM 638 N N . VAL A 1 80 ? 6.740 -3.074 -9.283 1.00 89.50 80 VAL A N 1
ATOM 639 C CA . VAL A 1 80 ? 6.942 -3.124 -10.734 1.00 89.50 80 VAL A CA 1
ATOM 640 C C . VAL A 1 80 ? 8.264 -2.446 -11.053 1.00 89.50 80 VAL A C 1
ATOM 642 O O . VAL A 1 80 ? 8.481 -1.303 -10.662 1.00 89.50 80 VAL A O 1
ATOM 645 N N . THR A 1 81 ? 9.161 -3.145 -11.738 1.00 88.88 81 THR A N 1
ATOM 646 C CA . THR A 1 81 ? 10.477 -2.639 -12.154 1.00 88.88 81 THR A CA 1
ATOM 647 C C . THR A 1 81 ? 10.568 -2.617 -13.669 1.00 88.88 81 THR A C 1
ATOM 649 O O . THR A 1 81 ? 10.158 -3.584 -14.307 1.00 88.88 81 THR A O 1
ATOM 652 N N . ASP A 1 82 ? 11.124 -1.551 -14.239 1.00 87.00 82 ASP A N 1
ATOM 653 C CA . ASP A 1 82 ? 11.569 -1.544 -15.636 1.00 87.00 82 ASP A CA 1
ATOM 654 C C . ASP A 1 82 ? 12.990 -2.116 -15.692 1.00 87.00 82 ASP A C 1
ATOM 656 O O . ASP A 1 82 ? 13.942 -1.456 -15.273 1.00 87.00 82 ASP A O 1
ATOM 660 N N . GLU A 1 83 ? 13.134 -3.364 -16.138 1.00 82.25 83 GLU A N 1
ATOM 661 C CA . GLU A 1 83 ? 14.431 -4.051 -16.195 1.00 82.25 83 GLU A CA 1
ATOM 662 C C . GLU A 1 83 ? 15.332 -3.447 -17.283 1.00 82.25 83 GLU A C 1
ATOM 664 O O . GLU A 1 83 ? 16.546 -3.396 -17.113 1.00 82.25 83 GLU A O 1
ATOM 669 N N . TYR A 1 84 ? 14.758 -2.920 -18.369 1.00 78.56 84 TYR A N 1
ATOM 670 C CA . TYR A 1 84 ? 15.526 -2.323 -19.463 1.00 78.56 84 TYR A CA 1
ATOM 671 C C . TYR A 1 84 ? 16.207 -1.021 -19.017 1.00 78.56 84 TYR A C 1
ATOM 673 O O . TYR A 1 84 ? 17.423 -0.877 -19.138 1.00 78.56 84 TYR A O 1
ATOM 681 N N . GLU A 1 85 ? 15.446 -0.108 -18.409 1.00 75.69 85 GLU A N 1
ATOM 682 C CA . GLU A 1 85 ? 15.986 1.145 -17.854 1.00 75.69 85 GLU A CA 1
ATOM 683 C C . GLU A 1 85 ? 16.859 0.888 -16.614 1.00 75.69 85 GLU A C 1
ATOM 685 O O . GLU A 1 85 ? 17.857 1.574 -16.376 1.00 75.69 85 GLU A O 1
ATOM 690 N N . SER A 1 86 ? 16.527 -0.132 -15.813 1.00 70.62 86 SER A N 1
ATOM 691 C CA . SER A 1 86 ? 17.328 -0.488 -14.636 1.00 70.62 86 SER A CA 1
ATOM 692 C C . SER A 1 86 ? 18.701 -1.059 -15.009 1.00 70.62 86 SER A C 1
ATOM 694 O O . SER A 1 86 ? 19.645 -0.826 -14.255 1.00 70.62 86 SER A O 1
ATOM 696 N N . ASN A 1 87 ? 18.843 -1.695 -16.177 1.00 69.12 87 ASN A N 1
ATOM 697 C CA . ASN A 1 87 ? 20.106 -2.262 -16.669 1.00 69.12 87 ASN A CA 1
ATOM 698 C C . ASN A 1 87 ? 20.980 -1.272 -17.463 1.00 69.12 87 ASN A C 1
ATOM 700 O O . ASN A 1 87 ? 22.146 -1.567 -17.727 1.00 69.12 87 ASN A O 1
ATOM 704 N N . GLY A 1 88 ? 20.467 -0.084 -17.807 1.00 60.38 88 GLY A N 1
ATOM 705 C CA . GLY A 1 88 ? 21.298 1.018 -18.294 1.00 60.38 88 GLY A CA 1
ATOM 706 C C . GLY A 1 88 ? 22.265 1.443 -17.186 1.00 60.38 88 GLY A C 1
ATOM 707 O O . GLY A 1 88 ? 21.824 1.750 -16.077 1.00 60.38 88 GLY A O 1
ATOM 708 N N . GLY A 1 89 ? 23.575 1.382 -17.444 1.00 55.66 89 GLY A N 1
ATOM 709 C CA . GLY A 1 89 ? 24.628 1.590 -16.441 1.00 55.66 89 GLY A CA 1
ATOM 710 C C . GLY A 1 89 ? 24.512 2.897 -15.640 1.00 55.66 89 GLY A C 1
ATOM 711 O O . GLY A 1 89 ? 23.712 3.777 -15.946 1.00 55.66 89 GLY A O 1
ATOM 712 N N . LEU A 1 90 ? 25.351 3.045 -14.608 1.00 55.28 90 LEU A N 1
ATOM 713 C CA . LEU A 1 90 ? 25.272 4.117 -13.597 1.00 55.28 9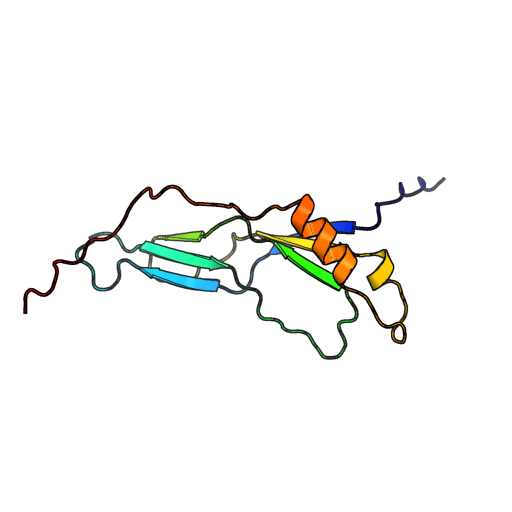0 LEU A CA 1
ATOM 714 C C . LEU A 1 90 ? 25.241 5.561 -14.153 1.00 55.28 90 LEU A C 1
ATOM 716 O O . LEU A 1 90 ? 24.819 6.471 -13.448 1.00 55.28 90 LEU A O 1
ATOM 720 N N . PHE A 1 91 ? 25.678 5.763 -15.399 1.00 54.97 91 PHE A N 1
ATOM 721 C CA . PHE A 1 91 ? 25.815 7.066 -16.059 1.00 54.97 91 PHE A CA 1
ATOM 722 C C . PHE A 1 91 ? 24.720 7.374 -17.092 1.00 54.97 91 PHE A C 1
ATOM 724 O O . PHE A 1 91 ? 24.741 8.439 -17.708 1.00 54.97 91 PHE A O 1
ATOM 731 N N . VAL A 1 92 ? 23.762 6.467 -17.304 1.00 62.41 92 VAL A N 1
ATOM 732 C CA . VAL A 1 92 ? 22.649 6.691 -18.236 1.00 62.41 92 VAL A CA 1
ATOM 733 C C . VAL A 1 92 ? 21.491 7.342 -17.483 1.00 62.41 92 VAL A C 1
ATOM 735 O O . VAL A 1 92 ? 21.035 6.829 -16.461 1.00 62.41 92 VAL A O 1
ATOM 738 N N . ARG A 1 93 ? 21.000 8.482 -17.984 1.00 61.28 93 ARG A N 1
ATOM 739 C CA . ARG A 1 93 ? 19.811 9.153 -17.442 1.00 61.28 93 ARG A CA 1
ATOM 740 C C . ARG A 1 93 ? 18.593 8.250 -17.646 1.00 61.28 93 ARG A C 1
ATOM 742 O O . ARG A 1 93 ? 18.129 8.094 -18.769 1.00 61.28 93 ARG A O 1
ATOM 749 N N . LYS A 1 94 ? 18.085 7.675 -16.558 1.00 70.62 94 LYS A N 1
ATOM 750 C CA . LYS A 1 94 ? 16.948 6.746 -16.576 1.00 70.62 94 LYS A CA 1
ATOM 751 C C . LYS A 1 94 ? 15.621 7.501 -16.644 1.00 70.62 94 LYS A C 1
ATOM 753 O O . LYS A 1 94 ? 15.443 8.486 -15.924 1.00 70.62 94 LYS A O 1
ATOM 758 N N . SER A 1 95 ? 14.707 7.028 -17.489 1.00 76.88 95 SER A N 1
ATOM 759 C CA . SER A 1 95 ? 13.370 7.611 -17.691 1.00 76.88 95 SER A CA 1
ATOM 760 C C . SER A 1 95 ? 12.289 6.791 -16.971 1.00 76.88 95 SER A C 1
ATOM 762 O O . SER A 1 95 ? 11.991 5.674 -17.403 1.00 76.88 95 SER A O 1
ATOM 764 N N . PRO A 1 96 ? 11.653 7.290 -15.893 1.00 81.38 96 PRO A N 1
ATOM 765 C CA . PRO A 1 96 ? 10.531 6.595 -15.256 1.00 81.38 96 PRO A CA 1
ATOM 766 C C . PRO A 1 96 ? 9.209 6.690 -16.041 1.00 81.38 96 PRO A C 1
ATOM 768 O O . PRO A 1 96 ? 8.226 6.055 -15.658 1.00 81.38 96 PRO A O 1
ATOM 771 N N . GLU A 1 97 ? 9.138 7.471 -17.117 1.00 84.75 97 GLU A N 1
ATOM 772 C CA . GLU A 1 97 ? 7.912 7.821 -17.846 1.00 84.75 97 GLU A CA 1
ATOM 773 C C . GLU A 1 97 ? 7.247 6.596 -18.480 1.00 84.75 97 GLU A C 1
ATOM 775 O O . GLU A 1 97 ? 6.022 6.461 -18.466 1.00 84.75 97 GLU A O 1
ATOM 780 N N . ILE A 1 98 ? 8.049 5.675 -19.015 1.00 85.62 98 ILE A N 1
ATOM 781 C CA . ILE A 1 98 ? 7.542 4.458 -19.654 1.00 85.62 98 ILE A CA 1
ATOM 782 C C . ILE A 1 98 ? 6.979 3.499 -18.598 1.00 85.62 98 ILE A C 1
ATOM 784 O O . ILE A 1 98 ? 5.879 2.971 -18.777 1.00 85.62 98 ILE A O 1
ATOM 788 N N . LEU A 1 99 ? 7.660 3.360 -17.454 1.00 88.00 99 LEU A N 1
ATOM 789 C CA . LEU A 1 99 ? 7.124 2.639 -16.298 1.00 88.00 99 LEU A CA 1
ATOM 790 C C . LEU A 1 99 ? 5.835 3.292 -15.781 1.00 88.00 99 LEU A C 1
ATOM 792 O O . LEU A 1 99 ? 4.890 2.590 -15.421 1.00 88.00 99 LEU A O 1
ATOM 796 N N . HIS A 1 100 ? 5.775 4.625 -15.759 1.00 88.19 100 HIS A N 1
ATOM 797 C CA . HIS A 1 100 ? 4.591 5.360 -15.328 1.00 88.19 100 HIS A CA 1
ATOM 798 C C . HIS A 1 100 ? 3.373 5.012 -16.182 1.00 88.19 100 HIS A C 1
ATOM 800 O O . HIS A 1 100 ? 2.359 4.582 -15.633 1.00 88.19 100 HIS A O 1
ATOM 806 N N . ARG A 1 101 ? 3.511 5.121 -17.509 1.00 87.75 101 ARG A N 1
ATOM 807 C CA . ARG A 1 101 ? 2.447 4.799 -18.470 1.00 87.75 101 ARG A CA 1
ATOM 808 C C . ARG A 1 101 ? 2.024 3.337 -18.382 1.00 87.75 101 ARG A C 1
ATOM 810 O O . ARG A 1 101 ? 0.832 3.050 -18.380 1.00 87.75 101 ARG A O 1
ATOM 817 N N . PHE A 1 102 ? 2.982 2.415 -18.266 1.00 89.62 102 PHE A N 1
ATOM 818 C CA . PHE A 1 102 ? 2.678 0.995 -18.084 1.00 89.62 102 PHE A CA 1
ATOM 819 C C . PHE A 1 102 ? 1.822 0.761 -16.835 1.00 89.62 102 PHE A C 1
ATOM 821 O O . PHE A 1 102 ? 0.792 0.095 -16.904 1.00 89.62 102 PHE A O 1
ATOM 828 N N . VAL A 1 103 ? 2.218 1.348 -15.703 1.00 90.31 103 VAL A N 1
ATOM 829 C CA . VAL A 1 103 ? 1.477 1.215 -14.445 1.00 90.31 103 VAL A CA 1
ATOM 830 C C . VAL A 1 103 ? 0.076 1.813 -14.546 1.00 90.31 103 VAL A C 1
ATOM 832 O O . VAL A 1 103 ? -0.859 1.204 -14.042 1.00 90.31 103 VAL A O 1
ATOM 835 N N . GLU A 1 104 ? -0.092 2.965 -15.195 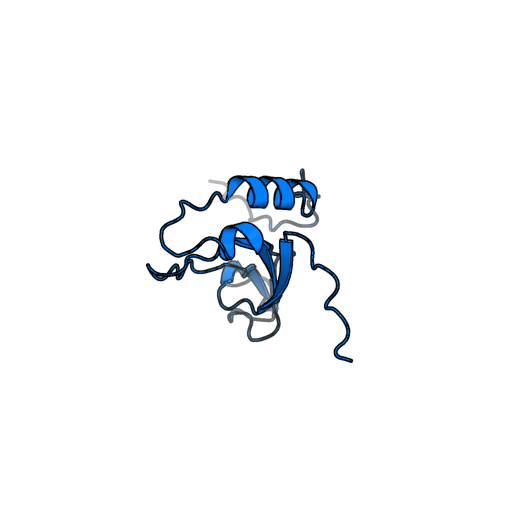1.00 89.19 104 GLU A N 1
ATOM 836 C CA . GLU A 1 104 ? -1.413 3.587 -15.366 1.00 89.19 104 GLU A CA 1
ATOM 837 C C . GLU A 1 104 ? -2.37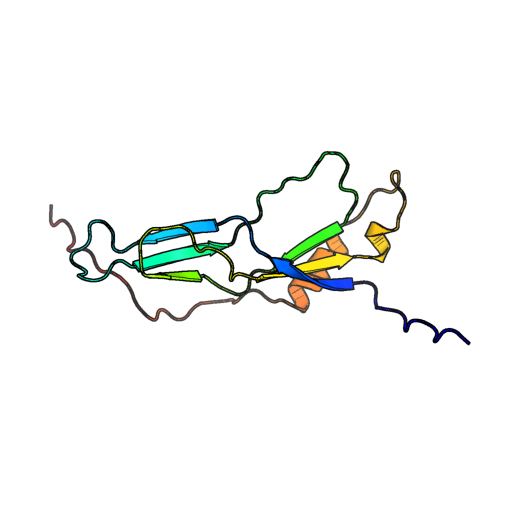9 2.725 -16.182 1.00 89.19 104 GLU A C 1
ATOM 839 O O . GLU A 1 104 ? -3.568 2.689 -15.873 1.00 89.19 104 GLU A O 1
ATOM 844 N N . VAL A 1 105 ? -1.870 2.013 -17.190 1.00 89.19 105 VAL A N 1
ATOM 845 C CA . VAL A 1 105 ? -2.680 1.138 -18.046 1.00 89.19 105 VAL A CA 1
ATOM 846 C C . VAL A 1 105 ? -2.984 -0.198 -17.364 1.00 89.19 105 VAL A C 1
ATOM 848 O O . VAL A 1 105 ? -4.114 -0.675 -17.428 1.00 89.19 105 VAL A O 1
ATOM 851 N N . VAL A 1 106 ? -1.991 -0.816 -16.716 1.00 90.06 106 VAL A N 1
ATOM 852 C CA . VAL A 1 106 ? -2.114 -2.182 -16.168 1.00 90.06 106 VAL A CA 1
ATOM 853 C C . VAL A 1 106 ? -2.698 -2.201 -14.755 1.00 90.06 106 VAL A C 1
ATOM 855 O O . VAL A 1 106 ? -3.426 -3.126 -14.402 1.00 90.06 106 VAL A O 1
ATOM 858 N N . PHE A 1 107 ? -2.412 -1.177 -13.951 1.00 89.31 107 PHE A N 1
ATOM 859 C CA . PHE A 1 107 ? -2.906 -1.026 -12.581 1.00 89.31 107 PHE A CA 1
ATOM 860 C C . PHE A 1 107 ? -3.698 0.284 -12.454 1.00 89.31 107 PHE A C 1
ATOM 862 O O . PHE A 1 107 ? -3.264 1.208 -11.752 1.00 89.31 107 PHE A O 1
ATOM 869 N N . PRO A 1 108 ? -4.846 0.398 -13.149 1.00 85.81 108 PRO A N 1
ATOM 870 C CA . PRO A 1 108 ? -5.621 1.627 -13.164 1.00 85.81 108 PRO A CA 1
ATOM 871 C C . PRO A 1 108 ? -6.113 1.974 -11.759 1.00 85.81 108 PRO A C 1
ATOM 873 O O . PRO A 1 108 ? -6.529 1.114 -10.978 1.00 85.81 108 PRO A O 1
ATOM 876 N N . ARG A 1 109 ? -6.086 3.269 -11.435 1.00 83.44 109 ARG A N 1
ATOM 877 C CA . ARG A 1 109 ? -6.646 3.761 -10.175 1.00 83.44 109 ARG A CA 1
ATOM 878 C C . ARG A 1 109 ? -8.174 3.724 -10.247 1.00 83.44 109 ARG A C 1
ATOM 880 O O . ARG A 1 109 ? -8.730 4.111 -11.276 1.00 83.44 109 ARG A O 1
ATOM 887 N N . PRO A 1 110 ? -8.866 3.330 -9.165 1.00 85.88 110 PRO A N 1
ATOM 888 C CA . PRO A 1 110 ? -10.314 3.467 -9.102 1.00 85.88 110 PRO A CA 1
ATOM 889 C C . PRO A 1 110 ? -10.725 4.927 -9.320 1.00 85.88 110 PRO A C 1
ATOM 891 O O . PRO A 1 110 ? -10.207 5.823 -8.655 1.00 85.88 110 PRO A O 1
ATOM 894 N N . VAL A 1 111 ? -11.662 5.161 -10.242 1.00 86.94 111 VAL A N 1
ATOM 895 C CA . VAL A 1 111 ? -12.188 6.506 -10.550 1.00 86.94 111 VAL A CA 1
ATOM 896 C C . VAL A 1 111 ? -13.043 7.037 -9.398 1.00 86.94 111 VAL A C 1
ATOM 898 O O . VAL A 1 111 ? -13.041 8.227 -9.100 1.00 86.94 111 VAL A O 1
ATOM 901 N N . SER A 1 112 ? -13.764 6.144 -8.723 1.00 89.50 112 SER A N 1
ATOM 902 C CA . SER A 1 112 ? -14.633 6.480 -7.601 1.00 89.50 112 SER A CA 1
ATOM 903 C C . SER A 1 112 ? -14.781 5.294 -6.661 1.00 89.50 112 SER A C 1
ATOM 905 O O . SER A 1 112 ? -14.740 4.143 -7.098 1.00 89.50 112 SER A O 1
ATOM 907 N N . TYR A 1 113 ? -15.038 5.578 -5.388 1.00 88.19 113 TYR A N 1
ATOM 908 C CA . TYR A 1 113 ? -15.357 4.569 -4.385 1.00 88.19 113 TYR A CA 1
ATOM 909 C C . TYR A 1 113 ? -16.825 4.686 -3.982 1.00 88.19 113 TYR A C 1
ATOM 911 O O . TYR A 1 113 ? -17.336 5.786 -3.768 1.00 88.19 113 TYR A O 1
ATOM 919 N N . ARG A 1 114 ? -17.509 3.546 -3.835 1.00 94.06 114 ARG A N 1
ATOM 920 C CA . ARG A 1 114 ? -18.846 3.514 -3.236 1.00 94.06 114 ARG A CA 1
ATOM 921 C C . ARG A 1 114 ? -18.712 3.625 -1.722 1.00 94.06 114 ARG A C 1
ATOM 923 O O . ARG A 1 114 ? -18.055 2.795 -1.098 1.00 94.06 114 ARG A O 1
ATOM 930 N N . LYS A 1 115 ? -19.380 4.609 -1.126 1.00 91.56 115 LYS A N 1
ATOM 931 C CA . LYS A 1 115 ? -19.459 4.743 0.329 1.00 91.56 115 LYS A CA 1
ATOM 932 C C . LYS A 1 115 ? -20.223 3.556 0.919 1.00 91.56 115 LYS A C 1
ATOM 934 O O . LYS A 1 115 ? -21.398 3.374 0.617 1.00 91.56 115 LYS A O 1
ATOM 939 N N . LEU A 1 116 ? -19.546 2.760 1.743 1.00 91.44 116 LEU A N 1
ATOM 940 C CA . LEU A 1 116 ? -20.163 1.640 2.463 1.00 91.44 116 LEU A CA 1
ATOM 941 C C . LEU A 1 116 ? -20.571 2.023 3.885 1.00 91.44 116 LEU A C 1
ATOM 943 O O . LEU A 1 116 ? -21.568 1.523 4.391 1.00 91.44 116 LEU A O 1
ATOM 947 N N . TRP A 1 117 ? -19.806 2.907 4.523 1.00 88.19 117 TRP A N 1
ATOM 948 C CA . TRP A 1 117 ? -20.009 3.294 5.912 1.00 88.19 117 TRP A CA 1
ATOM 949 C C . TRP A 1 117 ? -19.408 4.675 6.190 1.00 88.19 117 TRP A C 1
ATOM 951 O O . TRP A 1 117 ? -18.509 5.127 5.478 1.00 88.19 117 TRP A O 1
ATOM 961 N N . GLU A 1 118 ? -19.913 5.341 7.226 1.00 88.50 118 GLU A N 1
ATOM 962 C CA . GLU A 1 118 ? -19.304 6.525 7.826 1.00 88.50 118 GLU A CA 1
ATOM 963 C C . GLU A 1 118 ? -19.575 6.570 9.332 1.00 88.50 118 GLU A C 1
ATOM 965 O O . GLU A 1 118 ? -20.647 6.165 9.788 1.00 88.50 118 GLU A O 1
ATOM 970 N N . GLN A 1 119 ? -18.643 7.141 10.094 1.00 81.81 119 GLN A N 1
ATOM 971 C CA . GLN A 1 119 ? -18.912 7.568 11.461 1.00 81.81 119 GLN A CA 1
ATOM 972 C C . GLN A 1 119 ? -19.501 8.975 11.430 1.00 81.81 119 GLN A C 1
ATOM 974 O O . GLN A 1 119 ? -18.820 9.933 11.064 1.00 81.81 119 GLN A O 1
ATOM 979 N N . ARG A 1 120 ? -20.761 9.123 11.841 1.00 82.88 120 ARG A N 1
ATOM 980 C CA . ARG A 1 120 ? -21.339 10.446 12.092 1.00 82.88 120 ARG A CA 1
ATOM 981 C C . ARG A 1 120 ? -21.045 10.832 13.533 1.00 82.88 120 ARG A C 1
ATOM 983 O O . ARG A 1 120 ? -21.540 10.189 14.452 1.00 82.88 120 ARG A O 1
ATOM 990 N N . GLY A 1 121 ? -20.244 11.875 13.729 1.00 70.69 121 GLY A N 1
ATOM 991 C CA . GLY A 1 121 ? -20.247 12.578 15.008 1.00 70.69 121 GLY A CA 1
ATOM 992 C C . GLY A 1 121 ? -21.607 13.245 15.213 1.00 70.69 121 GLY A C 1
ATOM 993 O O . GLY A 1 121 ? -22.238 13.677 14.242 1.00 70.69 121 GLY A O 1
ATOM 994 N N . ALA A 1 122 ? -22.064 13.355 16.461 1.00 55.50 122 ALA A N 1
ATOM 995 C CA . ALA A 1 122 ? -23.066 14.362 16.778 1.00 55.50 122 ALA A CA 1
ATOM 996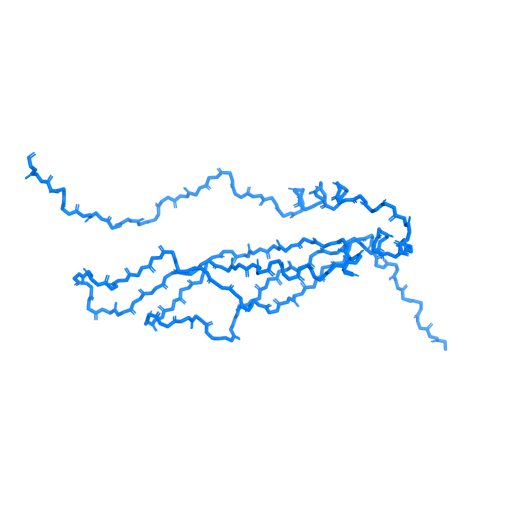 C C . ALA A 1 122 ? -22.462 15.711 16.367 1.00 55.50 122 ALA A C 1
ATOM 998 O O . ALA A 1 122 ? -21.365 16.049 16.813 1.00 55.50 122 ALA A O 1
ATOM 999 N N . LYS A 1 123 ? -23.116 16.450 15.461 1.00 47.50 123 LYS A N 1
ATOM 1000 C CA . LYS A 1 123 ? -22.747 17.850 15.230 1.00 47.50 123 LYS A CA 1
ATOM 1001 C C . LYS A 1 123 ? -22.686 18.509 16.606 1.00 47.50 123 LYS A C 1
ATOM 1003 O O . LYS A 1 123 ? -23.651 18.405 17.360 1.00 47.50 123 LYS A O 1
ATOM 1008 N N . ALA A 1 124 ? -21.575 19.168 16.923 1.00 49.72 124 ALA A N 1
ATOM 1009 C CA . ALA A 1 124 ? -21.604 20.191 17.948 1.00 49.72 124 ALA A CA 1
ATOM 1010 C C . ALA A 1 124 ? -22.579 21.252 17.430 1.00 49.72 124 ALA A C 1
ATOM 1012 O O . ALA A 1 124 ? -22.252 22.027 16.532 1.00 49.72 124 ALA A O 1
ATOM 1013 N N . THR A 1 125 ? -23.820 21.181 17.897 1.00 42.16 125 THR A N 1
ATOM 1014 C CA . THR A 1 125 ? -24.760 22.288 17.815 1.00 42.16 125 THR A CA 1
ATOM 1015 C C . THR A 1 125 ? -24.209 23.329 18.782 1.00 42.16 125 THR A C 1
ATOM 1017 O O . THR A 1 125 ? -24.423 23.226 19.988 1.00 42.16 125 THR A O 1
ATOM 1020 N N . LEU A 1 126 ? -23.380 24.228 18.258 1.00 36.94 126 LEU A N 1
ATOM 1021 C CA . LEU A 1 126 ? -23.131 25.536 18.852 1.00 36.94 126 LEU A CA 1
ATOM 1022 C C . LEU A 1 126 ? -24.039 26.533 18.139 1.00 36.94 126 LEU A C 1
ATOM 1024 O O . LEU A 1 126 ? -24.118 26.441 16.890 1.00 36.94 126 LEU A O 1
#

Secondary structure (DSSP, 8-state):
-PPP-----SEEEEEEE--EEEEEEESTTSS-SS-EEEEEEE------TT----EEEE--S-EEEESSSPPPS--EEEEEEEHHHHHS-TTS----HHHHHHHHHHSPPPS---------PPP---

pLDDT: mean 78.11, std 15.45, range [36.94, 94.06]

Organism: Noctiluca scintillans (NCBI:txid2966)